Protein AF-A0A1Q3LB98-F1 (afdb_monomer)

Secondary structure (DSSP, 8-state):
-PPPPHHHHHHHHHHHHHHHHHHHHHHHHH---HHHHHHHHHHHHHHHHHHHHHHHHHHHHT------SSS--THHHHHHHHHH--HHHHHHHHHHHHHHHHHHHHHHHHHHHHH-S-HHHHHHHHHHHHHHHHHHHHHHHHHH--

Mean predicted aligned error: 3.31 Å

Solvent-accessible surface area (backbone atoms only — not comparable to full-atom values): 7517 Å² total; per-residue (Å²): 125,78,47,64,58,68,31,38,41,46,27,50,54,49,52,52,29,54,41,39,34,52,52,15,54,49,35,60,74,57,48,87,48,64,69,58,32,53,51,18,54,50,38,31,55,56,27,51,53,46,48,57,49,49,56,52,24,31,59,76,58,74,47,62,66,33,81,46,90,89,66,62,79,64,53,66,62,48,50,55,53,50,70,76,42,55,60,71,62,23,52,53,54,48,21,51,52,45,34,53,52,27,51,53,48,25,53,48,20,47,26,19,40,74,66,42,82,54,66,44,52,18,52,50,18,56,60,46,22,65,53,26,50,53,48,31,53,51,21,47,48,62,52,65,67,118

Nearest PDB structures (foldseek):
  2gs4-assembly1_A  TM=7.313E-01  e=1.376E-02  Escherichia coli
  2fzf-assembly1_B  TM=7.318E-01  e=2.855E-01  Pyrococcus furiosus
  4dyu-assembly1_K  TM=5.524E-01  e=9.414E-01  Yersinia pestis KIM10+
  4dyu-assembly1_H  TM=5.499E-01  e=1.333E+00  Yersinia pestis KIM10+
  5xgo-assembly1_B  TM=3.802E-01  e=6.986E-01  Escherichia coli K-12

Structure (mmCIF, N/CA/C/O backbone):
data_AF-A0A1Q3LB98-F1
#
_entry.id   AF-A0A1Q3LB98-F1
#
loop_
_atom_site.group_PDB
_atom_site.id
_atom_site.type_symbol
_atom_site.label_atom_id
_atom_site.label_alt_id
_atom_site.label_comp_id
_atom_site.label_asym_id
_atom_site.label_entity_id
_atom_site.label_seq_id
_atom_site.pdbx_PDB_ins_code
_atom_site.Cartn_x
_atom_site.Cartn_y
_atom_site.Cartn_z
_atom_site.occupancy
_atom_site.B_iso_or_equiv
_atom_site.auth_seq_id
_atom_site.auth_comp_id
_atom_site.auth_asym_id
_atom_site.auth_atom_id
_atom_site.pdbx_PDB_model_num
ATOM 1 N N . MET A 1 1 ? 4.805 17.143 -8.285 1.00 85.62 1 MET A N 1
ATOM 2 C CA . MET A 1 1 ? 5.980 16.315 -7.949 1.00 85.62 1 MET A CA 1
ATOM 3 C C . MET A 1 1 ? 6.373 15.523 -9.177 1.00 85.62 1 MET A C 1
ATOM 5 O O . MET A 1 1 ? 5.488 15.217 -9.973 1.00 85.62 1 MET A O 1
ATOM 9 N N . ASP A 1 2 ? 7.659 15.232 -9.329 1.00 89.75 2 ASP A N 1
ATOM 10 C CA . ASP A 1 2 ? 8.178 14.497 -10.482 1.00 89.75 2 ASP A CA 1
ATOM 11 C C . ASP A 1 2 ? 8.027 12.982 -10.301 1.00 89.75 2 ASP A C 1
ATOM 13 O O . ASP A 1 2 ? 7.874 12.477 -9.184 1.00 89.75 2 ASP A O 1
ATOM 17 N N . ALA A 1 3 ? 8.046 12.244 -11.412 1.00 92.75 3 ALA A N 1
ATOM 18 C CA . ALA A 1 3 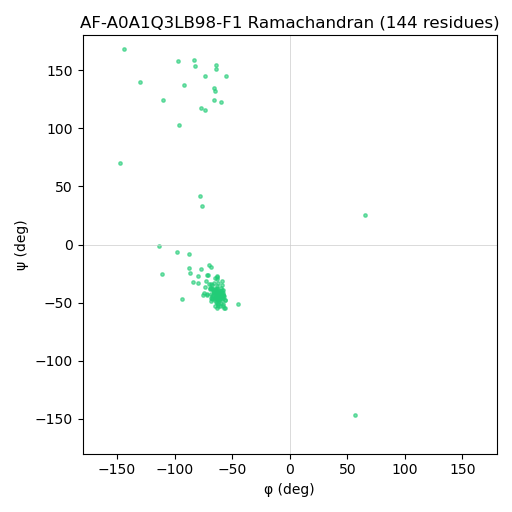? 8.091 10.789 -11.360 1.00 92.75 3 ALA A CA 1
ATOM 19 C C . ALA A 1 3 ? 9.429 10.338 -10.753 1.00 92.75 3 ALA A C 1
ATOM 21 O O . ALA A 1 3 ? 10.490 10.843 -11.120 1.00 92.75 3 ALA A O 1
ATOM 22 N N . LEU A 1 4 ? 9.383 9.379 -9.827 1.00 93.38 4 LEU A N 1
ATOM 23 C CA . LEU A 1 4 ? 10.597 8.777 -9.286 1.00 93.38 4 LEU A CA 1
ATOM 24 C C . LEU A 1 4 ? 11.353 8.033 -10.395 1.00 93.38 4 LEU A C 1
ATOM 26 O O . LEU A 1 4 ? 10.715 7.478 -11.288 1.00 93.38 4 LEU A O 1
ATOM 30 N N . PRO A 1 5 ? 12.688 7.921 -10.299 1.00 94.75 5 PRO A N 1
ATOM 31 C CA . PRO A 1 5 ? 13.447 6.981 -11.116 1.00 94.75 5 PRO A CA 1
ATOM 32 C C . PRO A 1 5 ? 12.916 5.552 -10.956 1.00 94.75 5 PRO A C 1
ATOM 34 O O . PRO A 1 5 ? 12.553 5.162 -9.846 1.00 94.75 5 PRO A O 1
ATOM 37 N N . ASP A 1 6 ? 12.945 4.749 -12.021 1.00 95.75 6 ASP A N 1
ATOM 38 C CA . ASP A 1 6 ? 12.339 3.408 -12.072 1.00 95.75 6 ASP A CA 1
ATOM 39 C C . ASP A 1 6 ? 12.618 2.539 -10.834 1.00 95.75 6 ASP A C 1
ATOM 41 O O . ASP A 1 6 ? 11.694 2.031 -10.200 1.00 95.75 6 ASP A O 1
ATOM 45 N N . ALA A 1 7 ? 13.887 2.398 -10.435 1.00 95.19 7 ALA A N 1
ATOM 46 C CA . ALA A 1 7 ? 14.264 1.565 -9.291 1.00 95.19 7 ALA A CA 1
ATOM 47 C C . ALA A 1 7 ? 13.673 2.075 -7.963 1.00 95.19 7 ALA A C 1
ATOM 49 O O . ALA A 1 7 ? 13.245 1.280 -7.120 1.00 95.19 7 ALA A O 1
ATOM 50 N N . ARG A 1 8 ? 13.603 3.402 -7.791 1.00 94.12 8 ARG A N 1
ATOM 51 C CA . ARG A 1 8 ? 12.979 4.035 -6.620 1.00 94.12 8 ARG A CA 1
ATOM 52 C C . ARG A 1 8 ? 11.464 3.932 -6.676 1.00 94.12 8 ARG A C 1
ATOM 54 O O . ARG A 1 8 ? 10.846 3.693 -5.647 1.00 94.12 8 ARG A O 1
ATOM 61 N N . PHE A 1 9 ? 10.867 4.031 -7.862 1.00 95.38 9 PHE A N 1
ATOM 62 C CA . PHE A 1 9 ? 9.440 3.798 -8.038 1.00 95.38 9 PHE A CA 1
ATOM 63 C C . PHE A 1 9 ? 9.057 2.364 -7.651 1.00 95.38 9 PHE A C 1
ATOM 65 O O . PHE A 1 9 ? 8.095 2.171 -6.911 1.00 95.38 9 PHE A O 1
ATOM 72 N N . VAL A 1 10 ? 9.838 1.355 -8.056 1.00 96.38 10 VAL A N 1
ATOM 73 C CA . VAL A 1 10 ? 9.622 -0.036 -7.619 1.00 96.38 10 VAL A CA 1
ATOM 74 C C . VAL A 1 10 ? 9.751 -0.161 -6.095 1.00 96.38 10 VAL A C 1
ATOM 76 O O . VAL A 1 10 ? 8.905 -0.800 -5.470 1.00 96.38 10 VAL A O 1
ATOM 79 N N . GLY A 1 11 ? 10.768 0.460 -5.486 1.00 94.38 11 GLY A N 1
ATOM 80 C CA . GLY A 1 11 ? 10.952 0.461 -4.028 1.00 94.38 11 GLY A CA 1
ATOM 81 C C . GLY A 1 11 ? 9.803 1.134 -3.270 1.00 94.38 11 GLY A C 1
ATOM 82 O O . GLY A 1 11 ? 9.320 0.600 -2.268 1.00 94.38 11 GLY A O 1
ATOM 83 N N . PHE A 1 12 ? 9.312 2.258 -3.790 1.00 94.38 12 PHE A N 1
ATOM 84 C CA . PHE A 1 12 ? 8.139 2.963 -3.284 1.00 94.38 12 PHE A CA 1
ATOM 85 C C . PHE A 1 12 ? 6.891 2.076 -3.351 1.00 94.38 12 PHE A C 1
ATOM 87 O O . PHE A 1 12 ? 6.245 1.842 -2.331 1.00 94.38 12 PHE A O 1
ATOM 94 N N . CYS A 1 13 ? 6.591 1.509 -4.526 1.00 95.38 13 CYS A N 1
ATOM 95 C CA . CYS A 1 13 ? 5.430 0.642 -4.722 1.00 95.38 13 CYS A CA 1
ATOM 96 C C . CYS A 1 13 ? 5.458 -0.568 -3.789 1.00 95.38 13 CYS A C 1
ATOM 98 O O . CYS A 1 13 ? 4.435 -0.915 -3.208 1.00 95.38 13 CYS A O 1
ATOM 100 N N . GLN A 1 14 ? 6.625 -1.200 -3.633 1.00 95.12 14 GLN A N 1
ATOM 101 C CA . GLN A 1 14 ? 6.773 -2.345 -2.744 1.00 95.12 14 GLN A CA 1
ATOM 102 C C . GLN A 1 14 ? 6.509 -1.946 -1.288 1.00 95.12 14 GLN A C 1
ATOM 104 O O . GLN A 1 14 ? 5.734 -2.612 -0.611 1.00 95.12 14 GLN A O 1
ATOM 109 N N . THR A 1 15 ? 7.071 -0.823 -0.838 1.00 94.00 15 THR A N 1
ATOM 110 C CA . THR A 1 15 ? 6.859 -0.334 0.529 1.00 94.00 15 THR A CA 1
ATOM 111 C C . THR A 1 15 ? 5.392 -0.013 0.817 1.00 94.00 15 THR A C 1
ATOM 113 O O . THR A 1 15 ? 4.897 -0.362 1.888 1.00 94.00 15 THR A O 1
ATOM 116 N N . VAL A 1 16 ? 4.687 0.615 -0.131 1.00 95.19 16 VAL A N 1
ATOM 117 C CA . VAL A 1 16 ? 3.245 0.874 -0.004 1.00 95.19 16 VAL A CA 1
ATOM 118 C C . VAL A 1 16 ? 2.481 -0.447 0.071 1.00 95.19 16 VAL A C 1
ATOM 120 O O . VAL A 1 16 ? 1.728 -0.650 1.016 1.00 95.19 16 VAL A O 1
ATOM 123 N N . ASN A 1 17 ? 2.723 -1.385 -0.851 1.00 96.56 17 ASN A N 1
ATOM 124 C CA . ASN A 1 17 ? 2.046 -2.685 -0.846 1.00 96.56 17 ASN A CA 1
ATOM 125 C C . ASN A 1 17 ? 2.234 -3.432 0.485 1.00 96.56 17 ASN A C 1
ATOM 127 O O . ASN A 1 17 ? 1.260 -3.894 1.081 1.00 96.56 17 ASN A O 1
ATOM 131 N N . ASP A 1 18 ? 3.471 -3.511 0.975 1.00 95.81 18 ASP A N 1
ATOM 132 C CA . ASP A 1 18 ? 3.795 -4.200 2.223 1.00 95.81 18 ASP A CA 1
ATOM 133 C C . ASP A 1 18 ? 3.116 -3.527 3.428 1.00 95.81 18 ASP A C 1
ATOM 135 O O . ASP A 1 18 ? 2.548 -4.207 4.290 1.00 95.81 18 ASP A O 1
ATOM 139 N N . PHE A 1 19 ? 3.122 -2.189 3.476 1.00 96.25 19 PHE A N 1
ATOM 140 C CA . PHE A 1 19 ? 2.459 -1.431 4.534 1.00 96.25 19 PHE A CA 1
ATOM 141 C C . PHE A 1 19 ? 0.945 -1.621 4.527 1.00 96.25 19 PHE A C 1
ATOM 143 O O . PHE A 1 19 ? 0.355 -1.832 5.588 1.00 96.25 19 PHE A O 1
ATOM 150 N N . GLU A 1 20 ? 0.306 -1.561 3.362 1.00 97.44 20 GLU A N 1
ATOM 151 C CA . GLU A 1 20 ? -1.148 -1.662 3.267 1.00 97.44 20 GLU A CA 1
ATOM 152 C C . GLU A 1 20 ? -1.657 -3.050 3.649 1.00 97.44 20 GLU A C 1
ATOM 154 O O . GLU A 1 20 ? -2.629 -3.188 4.397 1.00 97.44 20 GLU A O 1
ATOM 159 N N . ILE A 1 21 ? -0.929 -4.095 3.255 1.00 98.44 21 ILE A N 1
ATOM 160 C CA . ILE A 1 21 ? -1.230 -5.465 3.671 1.00 98.44 21 ILE A CA 1
ATOM 161 C C . ILE A 1 21 ? -1.044 -5.623 5.186 1.00 98.44 21 ILE A C 1
ATOM 163 O O . ILE A 1 21 ? -1.911 -6.184 5.864 1.00 98.44 21 ILE A O 1
ATOM 167 N N . ALA A 1 22 ? 0.079 -5.155 5.738 1.00 97.94 22 ALA A N 1
ATOM 168 C CA . ALA A 1 22 ? 0.384 -5.323 7.157 1.00 97.94 22 ALA A CA 1
ATOM 169 C C . ALA A 1 22 ? -0.560 -4.508 8.056 1.00 97.94 22 ALA A C 1
ATOM 171 O O . ALA A 1 22 ? -1.129 -5.043 9.011 1.00 97.94 22 ALA A O 1
ATOM 172 N N . SER A 1 23 ? -0.759 -3.229 7.740 1.00 97.94 23 SER A N 1
ATOM 173 C CA . SER A 1 23 ? -1.615 -2.331 8.517 1.00 97.94 23 SER A CA 1
ATOM 174 C C . SER A 1 23 ? -3.090 -2.714 8.394 1.00 97.94 23 SER A C 1
ATOM 176 O O . SER A 1 23 ? -3.802 -2.688 9.396 1.00 97.94 23 SER A O 1
ATOM 178 N N . GLY A 1 24 ? -3.541 -3.153 7.214 1.00 98.31 24 GLY A N 1
ATOM 179 C CA . GLY A 1 24 ? -4.890 -3.675 7.019 1.00 98.31 24 GLY A CA 1
ATOM 180 C C . GLY A 1 24 ? -5.149 -4.924 7.865 1.00 98.31 24 GLY A C 1
ATOM 181 O O . GLY A 1 24 ? -6.132 -4.980 8.601 1.00 98.31 24 GLY A O 1
ATOM 182 N N . ARG A 1 25 ? -4.227 -5.898 7.874 1.00 98.50 25 ARG A N 1
ATOM 183 C CA . ARG A 1 25 ? -4.332 -7.077 8.759 1.00 98.50 25 ARG A CA 1
ATOM 184 C C . ARG A 1 25 ? -4.382 -6.692 10.236 1.0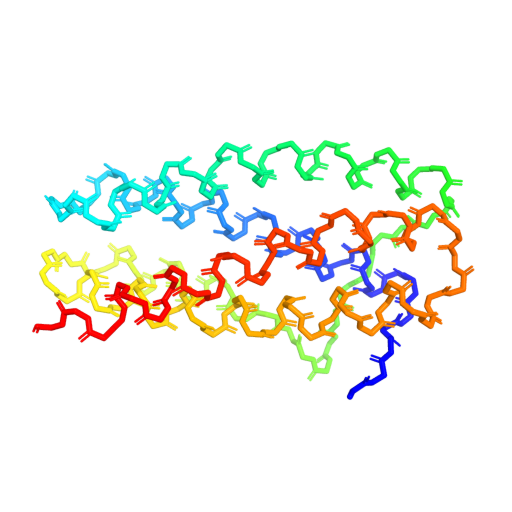0 98.50 25 ARG A C 1
ATOM 186 O O . ARG A 1 25 ? -5.177 -7.255 10.985 1.00 98.50 25 ARG A O 1
ATOM 193 N N . LEU A 1 26 ? -3.571 -5.718 10.646 1.00 98.06 26 LEU A N 1
ATOM 194 C CA . LEU A 1 26 ? -3.578 -5.209 12.014 1.00 98.06 26 LEU A CA 1
ATOM 195 C C . LEU A 1 26 ? -4.930 -4.570 12.372 1.00 98.06 26 LEU A C 1
ATOM 197 O O . LEU A 1 26 ? -5.473 -4.846 13.439 1.00 98.06 26 LEU A O 1
ATOM 201 N N . ALA A 1 27 ? -5.510 -3.775 11.471 1.00 98.31 27 ALA A N 1
ATOM 202 C CA . ALA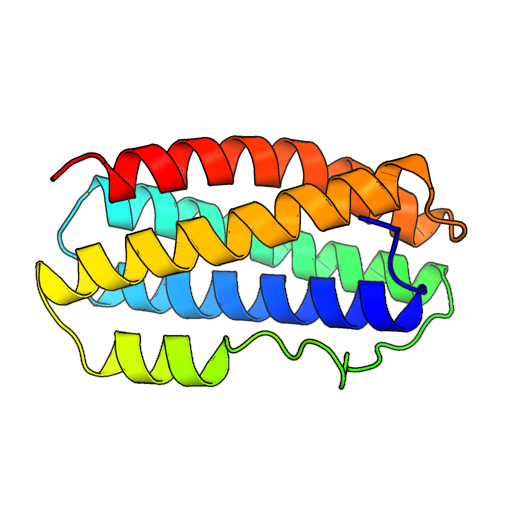 A 1 27 ? -6.820 -3.162 11.672 1.00 98.31 27 ALA A CA 1
ATOM 203 C C . ALA A 1 27 ? -7.951 -4.192 11.755 1.00 98.31 27 ALA A C 1
ATOM 205 O O . ALA A 1 27 ? -8.808 -4.084 12.631 1.00 98.31 27 ALA A O 1
ATOM 206 N N . LEU A 1 28 ? -7.915 -5.244 10.935 1.00 98.44 28 LEU A N 1
ATOM 207 C CA . LEU A 1 28 ? -8.872 -6.352 11.022 1.00 98.44 28 LEU A CA 1
ATOM 208 C C . LEU A 1 28 ? -8.784 -7.123 12.345 1.00 98.44 28 LEU A C 1
ATOM 210 O O . LEU A 1 28 ? -9.790 -7.679 12.787 1.00 98.44 28 LEU A O 1
ATOM 214 N N . ALA A 1 29 ? -7.610 -7.150 12.977 1.00 97.94 29 ALA A N 1
ATOM 215 C CA . ALA A 1 29 ? -7.411 -7.795 14.270 1.00 97.94 29 ALA A CA 1
ATOM 216 C C . ALA A 1 29 ? -7.788 -6.898 15.462 1.00 97.94 29 ALA A C 1
ATOM 218 O O . ALA A 1 29 ? -8.210 -7.412 16.495 1.00 97.94 29 ALA A O 1
ATOM 219 N N . LYS A 1 30 ? -7.611 -5.575 15.344 1.00 97.38 30 LYS A N 1
ATOM 220 C CA . LYS A 1 30 ? -7.662 -4.650 16.492 1.00 97.38 30 LYS A CA 1
ATOM 221 C C . LYS A 1 30 ? -8.860 -3.709 16.514 1.00 97.38 30 LYS A C 1
ATOM 223 O O . LYS A 1 30 ? -9.232 -3.255 17.593 1.00 97.38 30 LYS A O 1
ATOM 228 N N . SER A 1 31 ? -9.446 -3.404 15.361 1.00 97.50 31 SER A N 1
ATOM 229 C CA . SER A 1 31 ? -10.578 -2.485 15.266 1.00 97.50 31 SER A CA 1
ATOM 230 C C . SER A 1 31 ? -11.910 -3.223 15.359 1.00 97.50 31 SER A C 1
ATOM 232 O O . SER A 1 31 ? -12.110 -4.261 14.715 1.00 97.50 31 SER A O 1
ATOM 234 N N . ALA A 1 32 ? -12.838 -2.638 16.116 1.00 95.75 32 ALA A N 1
ATOM 235 C CA . ALA A 1 32 ? -14.255 -2.995 16.121 1.00 95.75 32 ALA A CA 1
ATOM 236 C C . ALA A 1 32 ? -15.100 -2.054 15.238 1.00 95.75 32 ALA A C 1
ATOM 238 O O . ALA A 1 32 ? -16.285 -2.304 15.043 1.00 95.75 32 ALA A O 1
ATOM 239 N N . ASN A 1 33 ? -14.510 -0.987 14.688 1.00 96.25 33 ASN A N 1
ATOM 240 C CA . ASN A 1 33 ? -15.212 -0.020 13.854 1.00 96.25 33 ASN A CA 1
ATOM 241 C C . ASN A 1 33 ? -15.433 -0.590 12.445 1.00 96.25 33 ASN A C 1
ATOM 243 O O . ASN A 1 33 ? -14.481 -0.866 11.712 1.00 96.25 33 ASN A O 1
ATOM 247 N N . GLU A 1 34 ? -16.695 -0.757 12.047 1.00 95.88 34 GLU A N 1
ATOM 248 C CA . GLU A 1 34 ? -17.063 -1.371 10.766 1.00 95.88 34 GLU A CA 1
ATOM 249 C C . GLU A 1 34 ? -16.492 -0.626 9.552 1.00 95.88 34 GLU A C 1
ATOM 251 O O . GLU A 1 34 ? -16.057 -1.268 8.597 1.00 95.88 34 GLU A O 1
ATOM 256 N N . ASN A 1 35 ? -16.396 0.707 9.607 1.00 95.19 35 ASN A N 1
ATOM 257 C CA . ASN A 1 35 ? -15.822 1.501 8.518 1.00 95.19 35 ASN A CA 1
ATOM 258 C C . ASN A 1 3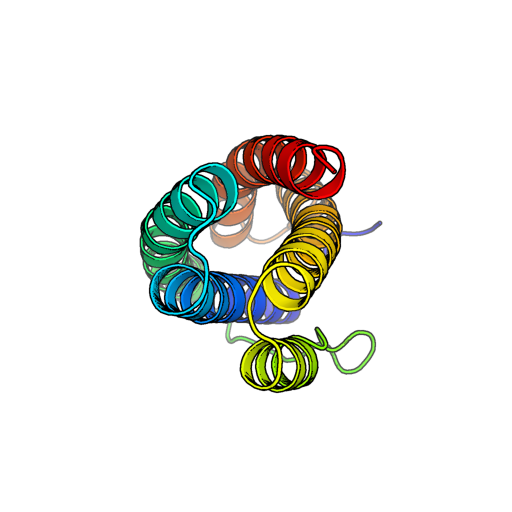5 ? -14.314 1.251 8.376 1.00 95.19 35 ASN A C 1
ATOM 260 O O . ASN A 1 35 ? -13.815 1.067 7.265 1.00 95.19 35 ASN A O 1
ATOM 264 N N . VAL A 1 36 ? -13.591 1.190 9.500 1.00 97.50 36 VAL A N 1
ATOM 265 C CA . VAL A 1 36 ? -12.151 0.881 9.521 1.00 97.50 36 VAL A CA 1
ATOM 266 C C . VAL A 1 36 ? -11.902 -0.539 9.019 1.00 97.50 36 VAL A C 1
ATOM 268 O O . VAL A 1 36 ? -11.028 -0.755 8.182 1.00 97.50 36 VAL A O 1
ATOM 271 N N . ARG A 1 37 ? -12.698 -1.512 9.473 1.00 97.94 37 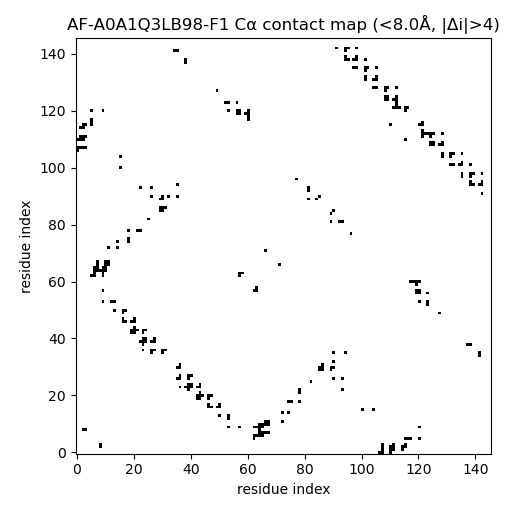ARG A N 1
ATOM 27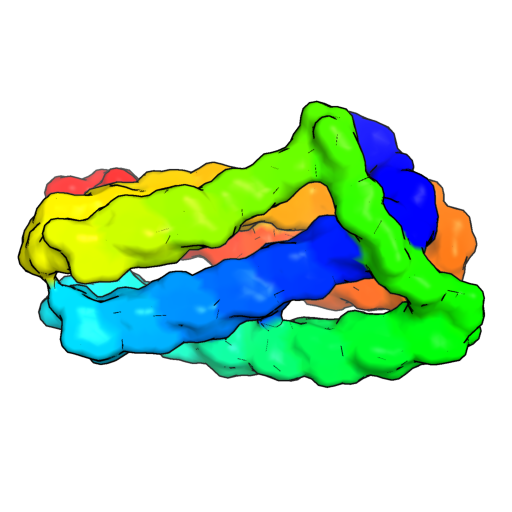2 C CA . ARG A 1 37 ? -12.589 -2.916 9.048 1.00 97.94 37 ARG A CA 1
ATOM 273 C C . ARG A 1 37 ? -12.939 -3.109 7.573 1.00 97.94 37 ARG A C 1
ATOM 275 O O . ARG A 1 37 ? -12.270 -3.881 6.885 1.00 97.94 37 ARG A O 1
ATOM 282 N N . GLY A 1 38 ? -13.968 -2.417 7.083 1.00 97.69 38 GLY A N 1
ATOM 283 C CA . GLY A 1 38 ? -14.371 -2.442 5.678 1.00 97.69 38 GLY A CA 1
ATOM 284 C C . GLY A 1 38 ? -13.269 -1.897 4.772 1.00 97.69 38 GLY A C 1
ATOM 285 O O . GLY A 1 38 ? -12.870 -2.565 3.818 1.00 97.69 38 GLY A O 1
ATOM 286 N N . TYR A 1 39 ? -12.706 -0.741 5.134 1.00 97.50 39 TYR A N 1
ATOM 287 C CA . TYR A 1 39 ? -11.542 -0.177 4.454 1.00 97.50 39 TYR A CA 1
ATOM 288 C C . TYR A 1 39 ? -10.352 -1.148 4.483 1.00 97.50 39 TYR A C 1
ATOM 290 O O . TYR A 1 39 ? -9.836 -1.526 3.435 1.00 97.50 39 TYR A O 1
ATOM 298 N N . ALA A 1 40 ? -9.971 -1.641 5.664 1.00 98.31 40 ALA A N 1
ATOM 299 C CA . ALA A 1 40 ? -8.833 -2.541 5.836 1.00 98.31 40 ALA A CA 1
ATOM 300 C C . ALA A 1 40 ? -8.960 -3.846 5.031 1.00 98.31 40 ALA A C 1
ATOM 302 O O . ALA A 1 40 ? -7.979 -4.315 4.456 1.00 98.31 40 ALA A O 1
ATOM 303 N N . SER A 1 41 ? -10.165 -4.421 4.950 1.00 98.38 41 SER A N 1
ATOM 304 C CA . SER A 1 41 ? -10.428 -5.626 4.149 1.00 98.38 41 SER A CA 1
ATOM 305 C C . SER A 1 41 ? -10.133 -5.387 2.671 1.00 98.38 41 SER A C 1
ATOM 307 O O . SER A 1 41 ? -9.482 -6.209 2.023 1.00 98.38 41 SER A O 1
ATOM 309 N N . ARG A 1 42 ? -10.580 -4.238 2.154 1.00 97.69 42 ARG A N 1
ATOM 310 C CA . ARG A 1 42 ? -10.361 -3.836 0.766 1.00 97.69 42 ARG A CA 1
ATOM 311 C C . ARG A 1 42 ? -8.880 -3.604 0.477 1.00 97.69 42 ARG A C 1
ATOM 313 O O . ARG A 1 42 ? -8.359 -4.170 -0.479 1.00 97.69 42 ARG A O 1
ATOM 320 N N . MET A 1 43 ? -8.192 -2.883 1.363 1.00 97.94 43 MET A N 1
ATOM 321 C CA . MET A 1 43 ? -6.750 -2.646 1.268 1.00 97.94 43 MET A CA 1
ATOM 322 C C . MET A 1 43 ? -5.959 -3.953 1.195 1.00 97.94 43 MET A C 1
ATOM 324 O O . MET A 1 43 ? -5.131 -4.131 0.307 1.00 97.94 43 MET A O 1
ATOM 328 N N . VAL A 1 44 ? -6.240 -4.917 2.078 1.00 98.56 44 VAL A N 1
ATOM 329 C CA . VAL A 1 44 ? -5.535 -6.207 2.050 1.00 98.56 44 VAL A CA 1
ATOM 330 C C . VAL A 1 44 ? -5.761 -6.925 0.721 1.00 98.56 44 VAL A C 1
ATOM 332 O O . VAL A 1 44 ? -4.795 -7.419 0.144 1.00 98.56 44 VAL A O 1
ATOM 335 N N . ALA A 1 45 ? -6.994 -6.998 0.220 1.00 97.88 45 ALA A N 1
ATOM 336 C CA . ALA A 1 45 ? -7.280 -7.697 -1.031 1.00 97.88 45 ALA A CA 1
ATOM 337 C C . ALA A 1 45 ? -6.563 -7.044 -2.226 1.00 97.88 45 ALA A C 1
ATOM 339 O O . ALA A 1 45 ? -5.772 -7.695 -2.912 1.00 97.88 45 ALA A O 1
ATOM 340 N N . GLU A 1 46 ? -6.777 -5.745 -2.426 1.00 97.94 46 GLU A N 1
ATOM 341 C CA . GLU A 1 46 ? -6.288 -5.036 -3.608 1.00 97.94 46 GLU A CA 1
ATOM 342 C C . GLU A 1 46 ? -4.759 -4.906 -3.617 1.00 97.94 46 GLU A C 1
ATOM 344 O O . GLU A 1 46 ? -4.129 -5.094 -4.660 1.00 97.94 46 GLU A O 1
ATOM 349 N N . TYR A 1 47 ? -4.124 -4.683 -2.461 1.00 97.94 47 TYR A N 1
ATOM 350 C CA . TYR A 1 47 ? -2.665 -4.562 -2.400 1.00 97.94 47 TYR A CA 1
ATOM 351 C C . TYR A 1 47 ? -1.930 -5.907 -2.471 1.00 97.94 47 TYR A C 1
ATOM 353 O O . TYR A 1 47 ? -0.774 -5.936 -2.897 1.00 97.94 47 TYR A O 1
ATOM 361 N N . ASN A 1 48 ? -2.582 -7.037 -2.159 1.00 98.31 48 ASN A N 1
ATOM 362 C CA . ASN A 1 48 ? -2.019 -8.355 -2.484 1.00 98.31 48 ASN A CA 1
ATOM 363 C C . ASN A 1 48 ? -1.956 -8.572 -4.003 1.00 98.31 48 ASN A C 1
ATOM 365 O O . ASN A 1 48 ? -0.934 -9.032 -4.519 1.00 98.31 48 ASN A O 1
ATOM 369 N N . GLU A 1 49 ? -3.011 -8.206 -4.735 1.00 98.06 49 GLU A N 1
ATOM 370 C CA . GLU A 1 49 ? -2.997 -8.255 -6.201 1.00 98.06 49 GLU A CA 1
ATOM 371 C C . GLU A 1 49 ? -1.970 -7.280 -6.789 1.00 98.06 49 GLU A C 1
ATOM 373 O O . GLU A 1 49 ? -1.218 -7.639 -7.703 1.00 98.06 49 GLU A O 1
ATOM 378 N N . ALA A 1 50 ? -1.887 -6.068 -6.233 1.00 98.06 50 ALA A N 1
ATOM 379 C CA . ALA A 1 50 ? -0.897 -5.072 -6.622 1.00 98.06 50 ALA A CA 1
ATOM 380 C C . ALA A 1 50 ? 0.533 -5.594 -6.416 1.00 98.06 50 ALA A C 1
ATOM 382 O O . ALA A 1 50 ? 1.349 -5.525 -7.332 1.00 98.06 50 ALA A O 1
ATOM 383 N N . ALA A 1 51 ? 0.841 -6.217 -5.275 1.00 98.06 51 ALA A N 1
ATOM 384 C CA . ALA A 1 51 ? 2.159 -6.799 -5.021 1.00 98.06 51 ALA A CA 1
ATOM 385 C C . ALA A 1 51 ? 2.543 -7.855 -6.069 1.00 98.06 51 ALA A C 1
ATOM 387 O O . ALA A 1 51 ? 3.651 -7.826 -6.612 1.00 98.06 51 ALA A O 1
ATOM 388 N N . GLN A 1 52 ? 1.615 -8.748 -6.424 1.00 98.25 52 GLN A N 1
ATOM 389 C CA . GLN A 1 52 ? 1.846 -9.748 -7.470 1.00 98.25 52 GLN A CA 1
ATOM 390 C C . GLN A 1 52 ? 2.056 -9.107 -8.845 1.00 98.25 52 GLN A C 1
ATOM 392 O O . GLN A 1 52 ? 2.906 -9.551 -9.623 1.00 98.25 52 GLN A O 1
ATOM 397 N N . TYR A 1 53 ? 1.291 -8.060 -9.159 1.00 98.19 53 TYR A N 1
ATOM 398 C CA . TYR A 1 53 ? 1.431 -7.354 -10.424 1.00 98.19 53 TYR A CA 1
ATOM 399 C C . TYR A 1 53 ? 2.751 -6.579 -10.508 1.00 98.19 53 TYR A C 1
ATOM 401 O O . TYR A 1 53 ? 3.408 -6.621 -11.548 1.00 98.19 53 TYR A O 1
ATOM 409 N N . LEU A 1 54 ? 3.197 -5.963 -9.409 1.00 98.12 54 LEU A N 1
ATOM 410 C CA . LEU A 1 54 ? 4.478 -5.261 -9.326 1.00 98.12 54 LEU A CA 1
ATOM 411 C C . LEU A 1 54 ? 5.653 -6.200 -9.609 1.00 98.12 54 LEU A C 1
ATOM 413 O O . LEU A 1 54 ? 6.570 -5.829 -10.339 1.00 98.12 54 LEU A O 1
ATOM 417 N N . VAL A 1 55 ? 5.618 -7.427 -9.073 1.00 97.88 55 VAL A N 1
ATOM 418 C CA . VAL A 1 55 ? 6.653 -8.442 -9.335 1.00 97.88 55 VAL A CA 1
ATOM 419 C C . VAL A 1 55 ? 6.769 -8.737 -10.831 1.00 97.88 55 VAL A C 1
ATOM 421 O O . VAL A 1 55 ? 7.881 -8.797 -11.352 1.00 97.88 55 VAL A O 1
ATOM 424 N N . LYS A 1 56 ? 5.639 -8.870 -11.536 1.00 97.94 56 LYS A N 1
ATOM 425 C CA . LYS A 1 56 ? 5.626 -9.079 -12.993 1.00 97.94 56 LYS A CA 1
ATOM 426 C C . LYS A 1 56 ? 6.134 -7.846 -13.738 1.00 97.94 56 LYS A C 1
ATOM 428 O O . LYS A 1 56 ? 6.999 -7.976 -14.597 1.00 97.94 56 LYS A O 1
ATOM 433 N N . ALA A 1 57 ? 5.645 -6.660 -13.374 1.00 97.69 57 ALA A N 1
ATOM 434 C CA . ALA A 1 57 ? 6.008 -5.406 -14.028 1.00 97.69 57 ALA A CA 1
ATOM 435 C C . ALA A 1 57 ? 7.507 -5.097 -13.897 1.00 97.69 57 ALA A C 1
ATOM 437 O O . ALA A 1 57 ? 8.142 -4.748 -14.886 1.00 97.69 57 ALA A O 1
ATOM 438 N N . ARG A 1 58 ? 8.097 -5.278 -12.707 1.00 96.81 58 ARG A N 1
ATOM 439 C CA . ARG A 1 58 ? 9.534 -5.035 -12.498 1.00 96.81 58 ARG A CA 1
ATOM 440 C C . ARG A 1 58 ? 10.418 -6.068 -13.204 1.00 96.81 58 ARG A C 1
ATOM 442 O O . ARG A 1 58 ? 11.493 -5.719 -13.678 1.00 96.81 58 ARG A O 1
ATOM 449 N N . ALA A 1 59 ? 9.961 -7.321 -13.292 1.00 97.50 59 ALA A N 1
ATOM 450 C CA . ALA A 1 59 ? 10.668 -8.369 -14.023 1.00 97.50 59 ALA A CA 1
ATOM 451 C C . ALA A 1 59 ? 10.666 -8.087 -15.531 1.00 97.50 59 ALA A C 1
ATOM 453 O O . ALA A 1 59 ? 11.714 -8.163 -16.162 1.00 97.50 59 ALA A O 1
ATOM 454 N N . GLU A 1 60 ? 9.517 -7.691 -16.089 1.00 97.44 60 GLU A N 1
ATOM 455 C CA . GLU A 1 60 ? 9.403 -7.253 -17.487 1.00 97.44 60 GLU A CA 1
ATOM 456 C C . GLU A 1 60 ? 10.258 -6.008 -17.764 1.00 97.44 60 GLU A C 1
ATOM 458 O O . GLU A 1 60 ? 10.913 -5.915 -18.797 1.00 97.44 60 GLU A O 1
ATOM 463 N N . ALA A 1 61 ? 10.291 -5.070 -16.816 1.00 96.31 61 ALA A N 1
ATOM 464 C CA . ALA A 1 61 ? 11.101 -3.862 -16.892 1.00 96.31 61 ALA A CA 1
ATOM 465 C C . ALA A 1 61 ? 12.616 -4.120 -16.811 1.00 96.31 61 ALA A C 1
ATOM 467 O O . ALA A 1 61 ? 13.385 -3.231 -17.169 1.00 96.31 61 ALA A O 1
ATOM 468 N N . GLY A 1 62 ? 13.052 -5.277 -16.298 1.00 96.81 62 GLY A N 1
ATOM 469 C CA . GLY A 1 62 ? 14.458 -5.523 -15.961 1.00 96.81 62 GLY A CA 1
ATOM 470 C C . GLY A 1 62 ? 14.975 -4.632 -14.823 1.00 96.81 62 GLY A C 1
ATOM 471 O O . GLY A 1 62 ? 16.171 -4.356 -14.752 1.00 96.81 62 GLY A O 1
ATOM 472 N N . VAL A 1 63 ? 14.084 -4.157 -13.945 1.00 95.69 63 VAL A N 1
ATOM 473 C CA . VAL A 1 63 ? 14.396 -3.177 -12.894 1.00 95.69 63 VAL A CA 1
ATOM 474 C C . VAL A 1 63 ? 14.348 -3.835 -11.516 1.00 95.69 63 VAL A C 1
ATOM 476 O O . VAL A 1 63 ? 13.327 -4.382 -11.095 1.00 95.69 63 VAL A O 1
ATOM 479 N N . SER A 1 64 ? 15.447 -3.720 -10.773 1.00 91.25 64 SER A N 1
ATOM 480 C CA . SER A 1 64 ? 15.500 -4.053 -9.345 1.00 91.25 64 SER A CA 1
ATOM 481 C C . SER A 1 64 ? 14.972 -2.901 -8.490 1.00 91.25 64 SER A C 1
ATOM 483 O O . SER A 1 64 ? 15.052 -1.737 -8.879 1.00 91.25 64 SER A O 1
ATOM 485 N N . TYR A 1 65 ? 14.452 -3.211 -7.302 1.00 88.19 65 TYR A N 1
ATOM 486 C CA . TYR A 1 65 ? 14.023 -2.176 -6.363 1.00 88.19 65 TYR A CA 1
ATOM 487 C C . TYR A 1 65 ? 15.233 -1.489 -5.713 1.00 88.19 65 TYR A C 1
ATOM 489 O O . TYR A 1 65 ? 16.240 -2.136 -5.420 1.00 88.19 65 TYR A O 1
ATOM 497 N N . ALA A 1 66 ? 15.114 -0.190 -5.449 1.00 86.25 66 ALA A N 1
ATOM 498 C CA . ALA A 1 66 ? 16.058 0.577 -4.645 1.00 86.25 66 ALA A CA 1
ATOM 499 C C . ALA A 1 66 ? 15.292 1.368 -3.572 1.00 86.25 66 ALA A C 1
ATOM 501 O O . ALA A 1 66 ? 14.223 1.904 -3.874 1.00 86.25 66 ALA A O 1
ATOM 502 N N . PRO A 1 67 ? 15.805 1.456 -2.332 1.00 77.62 67 PRO A N 1
ATOM 503 C CA . PRO A 1 67 ? 15.225 2.342 -1.330 1.00 77.62 67 PRO A CA 1
ATOM 504 C C . PRO A 1 67 ? 15.368 3.806 -1.766 1.00 77.62 67 PRO A C 1
ATOM 506 O O . PRO A 1 67 ? 16.295 4.152 -2.504 1.00 77.62 67 PRO A O 1
ATOM 509 N N . ASP A 1 68 ? 14.482 4.672 -1.274 1.00 74.44 68 ASP A N 1
ATOM 510 C CA . ASP A 1 68 ? 14.673 6.118 -1.370 1.00 74.44 68 ASP A CA 1
ATOM 511 C C . ASP A 1 68 ? 15.306 6.640 -0.068 1.00 74.44 68 ASP A C 1
ATOM 513 O O . ASP A 1 68 ? 14.618 6.754 0.948 1.00 74.44 68 ASP A O 1
ATOM 517 N N . PRO A 1 69 ? 16.618 6.935 -0.050 1.00 68.12 69 PRO A N 1
ATOM 518 C CA . PRO A 1 69 ? 17.278 7.450 1.145 1.00 68.12 69 PRO A CA 1
ATOM 519 C C . PRO A 1 69 ? 16.853 8.885 1.487 1.00 68.12 69 PRO A C 1
ATOM 521 O O . PRO A 1 69 ? 17.079 9.326 2.611 1.00 68.12 69 PRO A O 1
ATOM 524 N N . SER A 1 70 ? 16.268 9.624 0.540 1.00 63.50 70 SER A N 1
ATOM 525 C CA . SER A 1 70 ? 15.846 11.014 0.732 1.00 63.50 70 SER A CA 1
ATOM 526 C C . SER A 1 70 ? 14.444 11.125 1.326 1.00 63.50 70 SER A C 1
ATOM 528 O O . SER A 1 70 ? 14.138 12.128 1.966 1.00 63.50 70 SER A O 1
ATOM 530 N N . ASN A 1 71 ? 13.607 10.106 1.137 1.00 62.91 71 ASN A N 1
ATOM 531 C CA . ASN A 1 71 ? 12.257 10.050 1.685 1.00 62.91 71 ASN A CA 1
ATOM 532 C C . ASN A 1 71 ? 11.868 8.594 2.003 1.00 62.91 71 ASN A C 1
ATOM 534 O O . ASN A 1 71 ? 11.059 7.998 1.289 1.00 62.91 71 ASN A O 1
ATOM 538 N N . PRO A 1 72 ? 12.478 7.973 3.030 1.00 59.81 72 PRO A N 1
ATOM 539 C CA . PRO A 1 72 ? 12.108 6.623 3.417 1.00 59.81 72 PRO A CA 1
ATOM 540 C C . PRO A 1 72 ? 10.671 6.643 3.954 1.00 59.81 72 PRO A C 1
ATOM 542 O O . PRO A 1 72 ? 10.394 7.376 4.910 1.00 59.81 72 PRO A O 1
ATOM 545 N N . PRO A 1 73 ? 9.747 5.833 3.410 1.00 64.81 73 PRO A N 1
ATOM 546 C CA . PRO A 1 73 ? 8.411 5.745 3.973 1.00 64.81 73 PRO A CA 1
ATOM 547 C C . PRO A 1 73 ? 8.527 5.264 5.422 1.00 64.81 73 PRO A C 1
ATOM 549 O O . PRO A 1 73 ? 9.087 4.199 5.688 1.00 64.81 73 PRO A O 1
ATOM 552 N N . ASN A 1 74 ? 8.010 6.031 6.384 1.00 75.88 74 ASN A N 1
ATOM 553 C CA . ASN A 1 74 ? 8.134 5.715 7.815 1.00 75.88 74 ASN A CA 1
ATOM 554 C C . ASN A 1 74 ? 7.177 4.586 8.267 1.00 75.88 74 ASN A C 1
ATOM 556 O O . ASN A 1 74 ? 6.655 4.575 9.384 1.00 75.88 74 ASN A O 1
ATOM 560 N N . THR A 1 75 ? 6.905 3.633 7.378 1.00 85.69 75 THR A N 1
ATOM 561 C CA . THR A 1 75 ? 5.880 2.593 7.515 1.00 85.69 75 THR A CA 1
ATOM 562 C C . THR A 1 75 ? 6.158 1.668 8.694 1.00 85.69 75 THR A C 1
ATOM 564 O O . THR A 1 75 ? 5.231 1.288 9.406 1.00 85.69 75 THR A O 1
ATOM 567 N N . VAL A 1 76 ? 7.430 1.370 8.976 1.00 87.06 76 VAL A N 1
ATOM 568 C CA . VAL A 1 76 ? 7.835 0.535 10.118 1.00 87.06 76 VAL A CA 1
ATOM 569 C C . VAL A 1 76 ? 7.477 1.192 11.452 1.00 87.06 76 VAL A C 1
ATOM 571 O O . VAL A 1 76 ? 6.840 0.554 12.290 1.00 87.06 76 VAL A O 1
ATOM 574 N N . ALA A 1 77 ? 7.831 2.465 11.658 1.00 89.62 77 ALA A N 1
ATOM 575 C CA . ALA A 1 77 ? 7.508 3.153 12.909 1.00 89.62 77 ALA A CA 1
ATOM 576 C C . ALA A 1 77 ? 5.996 3.365 13.058 1.00 89.62 77 ALA A C 1
ATOM 578 O O . ALA A 1 77 ? 5.459 3.265 14.163 1.00 89.62 77 ALA A O 1
ATOM 579 N N . VAL A 1 78 ? 5.291 3.606 11.947 1.00 93.69 78 VAL A N 1
ATOM 580 C CA . VAL A 1 78 ? 3.826 3.679 11.936 1.00 93.69 78 VAL A CA 1
ATOM 581 C C . VAL A 1 78 ? 3.217 2.347 12.378 1.00 93.69 78 VAL A C 1
ATOM 583 O O . VAL A 1 78 ? 2.392 2.343 13.287 1.00 93.69 78 VAL A O 1
ATOM 586 N N . LEU A 1 79 ? 3.652 1.214 11.819 1.00 95.19 79 LEU A N 1
ATOM 587 C CA . LEU A 1 79 ? 3.166 -0.110 12.226 1.00 95.19 79 LEU A CA 1
ATOM 588 C C . LEU A 1 79 ? 3.444 -0.397 13.705 1.00 95.19 79 LEU A C 1
ATOM 590 O O . LEU A 1 79 ? 2.555 -0.873 14.410 1.00 95.19 79 LEU A O 1
ATOM 594 N N . GLN A 1 80 ? 4.639 -0.062 14.20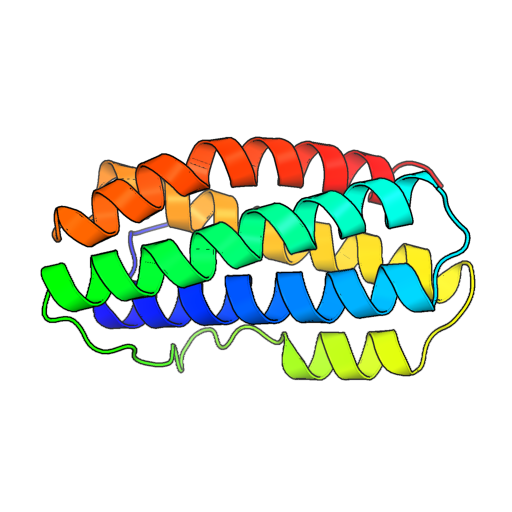1 1.00 94.69 80 GLN A N 1
ATOM 595 C CA . GLN A 1 80 ? 4.978 -0.210 15.620 1.00 94.69 80 GLN A CA 1
ATOM 596 C C . GLN A 1 80 ? 4.062 0.632 16.512 1.00 94.69 80 GLN A C 1
ATOM 598 O O . GLN A 1 80 ? 3.529 0.131 17.503 1.00 94.69 80 GLN A O 1
ATOM 603 N N . ARG A 1 81 ? 3.829 1.897 16.143 1.00 95.06 81 ARG A N 1
ATOM 604 C CA . ARG A 1 81 ? 2.903 2.778 16.859 1.00 95.06 81 ARG A CA 1
ATOM 605 C C . ARG A 1 81 ? 1.492 2.200 16.871 1.00 95.06 81 ARG A C 1
ATOM 607 O O . ARG A 1 81 ? 0.903 2.100 17.941 1.00 95.06 81 ARG A O 1
ATOM 614 N N . LEU A 1 82 ? 0.962 1.803 15.714 1.00 96.88 82 LEU A N 1
ATOM 615 C CA . LEU A 1 82 ? -0.373 1.209 15.603 1.00 96.88 82 LEU A CA 1
ATOM 616 C C . LEU A 1 82 ? -0.495 -0.054 16.459 1.00 96.88 82 LEU A C 1
ATOM 618 O O . LEU A 1 82 ? -1.509 -0.260 17.123 1.00 96.88 82 LEU A O 1
ATOM 622 N N . ASN A 1 83 ? 0.550 -0.879 16.507 1.00 95.88 83 ASN A N 1
ATOM 623 C CA . ASN A 1 83 ? 0.534 -2.101 17.298 1.00 95.88 83 ASN A CA 1
ATOM 624 C C . ASN A 1 83 ? 0.397 -1.835 18.808 1.00 95.88 83 ASN A C 1
ATOM 626 O O . ASN A 1 83 ? -0.191 -2.655 19.508 1.00 95.88 83 ASN A O 1
ATOM 630 N N . ASN A 1 84 ? 0.853 -0.679 19.293 1.00 96.88 84 ASN A N 1
ATOM 631 C CA . ASN A 1 84 ? 0.758 -0.282 20.701 1.00 96.88 84 ASN A CA 1
ATOM 632 C C . ASN A 1 84 ? -0.559 0.426 21.064 1.00 96.88 84 ASN A C 1
ATOM 634 O O . ASN A 1 84 ? -0.815 0.667 22.240 1.00 96.88 84 ASN A O 1
ATOM 638 N N . LEU A 1 85 ? -1.393 0.768 20.080 1.00 97.56 85 LEU A N 1
ATOM 639 C CA . LEU A 1 85 ? -2.680 1.429 20.297 1.00 97.56 85 LEU A CA 1
ATOM 640 C C . LEU A 1 85 ? -3.821 0.410 20.296 1.00 97.56 85 LEU A C 1
ATOM 642 O O . LEU A 1 85 ? -3.692 -0.685 19.749 1.00 97.56 85 LEU A O 1
ATOM 646 N N . THR A 1 86 ? -4.952 0.761 20.901 1.00 96.06 86 THR A N 1
ATOM 647 C CA . THR A 1 86 ? -6.188 -0.042 20.888 1.00 96.06 86 THR A CA 1
ATOM 648 C C . THR A 1 86 ? -7.399 0.882 20.824 1.00 96.06 86 THR A C 1
ATOM 650 O O . THR A 1 86 ? -7.236 2.087 20.989 1.00 96.06 86 THR A O 1
ATOM 653 N N . GLY A 1 87 ? -8.587 0.332 20.558 1.00 94.81 87 GLY A N 1
ATOM 654 C CA . GLY A 1 87 ? -9.836 1.092 20.621 1.00 94.81 87 GLY A CA 1
ATOM 655 C C . GLY A 1 87 ? -9.861 2.335 19.712 1.00 94.81 87 GLY A C 1
ATOM 656 O O . GLY A 1 87 ? -9.255 2.323 18.636 1.00 94.81 87 GLY A O 1
ATOM 657 N N . PRO A 1 88 ? -10.541 3.417 20.129 1.00 94.94 88 PRO A N 1
ATOM 658 C CA . PRO A 1 88 ? -10.662 4.643 19.336 1.00 94.94 88 PRO A CA 1
ATOM 659 C C . PRO A 1 88 ? -9.322 5.309 18.984 1.00 94.94 88 PRO A C 1
ATOM 661 O O . PRO A 1 88 ? -9.188 5.924 17.920 1.00 94.94 88 PRO A O 1
ATOM 664 N N . GLU A 1 89 ? -8.306 5.184 19.844 1.00 96.12 89 GLU A N 1
ATOM 665 C CA . GLU A 1 89 ? -6.962 5.698 19.577 1.00 96.12 89 GLU A CA 1
ATOM 666 C C . GLU A 1 89 ? -6.295 4.949 18.422 1.00 96.12 89 GLU A C 1
ATOM 668 O O . GLU A 1 89 ? -5.632 5.572 17.586 1.00 96.12 89 GLU A O 1
ATOM 673 N N . PHE A 1 90 ? -6.490 3.627 18.349 1.00 97.81 90 PHE A N 1
ATOM 674 C CA . PHE A 1 90 ? -6.042 2.823 17.213 1.00 97.81 90 PHE A CA 1
ATOM 675 C C . PHE A 1 90 ? -6.735 3.268 15.927 1.00 97.81 90 PHE A C 1
ATOM 677 O O . PHE A 1 90 ? -6.048 3.558 14.949 1.00 97.81 90 PHE A O 1
ATOM 684 N N . ASP A 1 91 ? -8.065 3.373 15.939 1.00 97.38 91 ASP A N 1
ATOM 685 C CA . ASP A 1 91 ? -8.850 3.737 14.754 1.00 97.38 91 ASP A CA 1
ATOM 686 C C . ASP A 1 91 ? -8.440 5.113 14.212 1.00 97.38 91 ASP A C 1
ATOM 688 O O . ASP A 1 91 ? -8.191 5.273 13.016 1.00 97.38 91 ASP A O 1
ATOM 692 N N . THR A 1 92 ? -8.263 6.089 15.108 1.00 96.25 92 THR A N 1
ATOM 693 C CA . THR A 1 92 ? -7.808 7.440 14.751 1.00 96.25 92 THR A CA 1
ATOM 694 C C . THR A 1 92 ? -6.397 7.424 14.164 1.00 96.25 92 THR A C 1
ATOM 696 O O . THR A 1 92 ? -6.124 8.080 13.156 1.00 96.25 92 THR A O 1
ATOM 699 N N . ALA A 1 93 ? -5.463 6.702 14.789 1.00 96.62 93 ALA A N 1
ATOM 700 C CA . ALA A 1 93 ? -4.093 6.624 14.294 1.00 96.62 93 ALA A CA 1
ATOM 701 C C . ALA A 1 93 ? -4.012 5.885 12.950 1.00 96.62 93 ALA A C 1
ATOM 703 O O . ALA A 1 93 ? -3.258 6.308 12.070 1.00 96.62 93 ALA A O 1
ATOM 704 N N . TYR A 1 94 ? -4.803 4.825 12.775 1.00 97.38 94 TYR A N 1
ATOM 705 C CA . TYR A 1 94 ? -4.899 4.070 11.531 1.00 97.38 94 TYR A CA 1
ATOM 706 C C . TYR A 1 94 ? -5.428 4.954 10.401 1.00 97.38 94 TYR A C 1
ATOM 708 O O . TYR A 1 94 ? -4.743 5.112 9.394 1.00 97.38 94 TYR A O 1
ATOM 716 N N . ALA A 1 95 ? -6.571 5.617 10.600 1.00 96.31 95 ALA A N 1
ATOM 717 C CA . ALA A 1 95 ? -7.172 6.503 9.606 1.00 96.31 95 ALA A CA 1
ATOM 718 C C . ALA A 1 95 ? -6.222 7.631 9.160 1.00 96.31 95 ALA A C 1
ATOM 720 O O . ALA A 1 95 ? -6.060 7.875 7.965 1.00 96.31 95 ALA A O 1
ATOM 721 N N . ASN A 1 96 ? -5.525 8.272 10.105 1.00 95.44 96 ASN A N 1
ATOM 722 C CA . ASN A 1 96 ? -4.538 9.309 9.785 1.00 95.44 96 ASN A CA 1
ATOM 723 C C . ASN A 1 96 ? -3.335 8.762 9.003 1.00 95.44 96 ASN A C 1
ATOM 725 O O . ASN A 1 96 ? -2.846 9.417 8.084 1.00 95.44 96 ASN A O 1
ATOM 729 N N . SER A 1 97 ? -2.861 7.564 9.352 1.00 95.44 97 SER A N 1
ATOM 730 C CA . SER A 1 97 ? -1.739 6.927 8.650 1.00 95.44 97 SER A CA 1
ATOM 731 C C . SER A 1 97 ? -2.113 6.573 7.211 1.00 95.44 97 SER A C 1
ATOM 733 O O . SER A 1 97 ? -1.339 6.811 6.289 1.00 95.44 97 SER A O 1
ATOM 735 N N . GLN A 1 98 ? -3.328 6.061 7.027 1.00 96.25 98 GLN A N 1
ATOM 736 C CA . GLN A 1 98 ? -3.895 5.713 5.729 1.00 96.25 98 GLN A CA 1
ATOM 737 C C . GLN A 1 98 ? -4.078 6.940 4.836 1.00 96.25 98 GLN A C 1
ATOM 739 O O . GLN A 1 98 ? -3.695 6.928 3.670 1.00 96.25 98 GLN A O 1
ATOM 744 N N . LEU A 1 99 ? -4.578 8.042 5.400 1.00 95.25 99 LEU A N 1
ATOM 745 C CA . LEU A 1 99 ? -4.691 9.308 4.682 1.00 95.25 99 LEU A CA 1
ATOM 746 C C . LEU A 1 99 ? -3.326 9.814 4.190 1.00 95.25 99 LEU A C 1
ATOM 748 O O . LEU A 1 99 ? -3.219 10.273 3.051 1.00 95.25 99 LEU A O 1
ATOM 752 N N . ALA A 1 100 ? -2.290 9.720 5.026 1.00 93.25 100 ALA A N 1
ATOM 753 C CA . ALA A 1 100 ? -0.941 10.143 4.662 1.00 93.25 100 ALA A CA 1
ATOM 754 C C . ALA A 1 100 ? -0.362 9.285 3.524 1.00 93.25 100 ALA A C 1
ATOM 756 O O . ALA A 1 100 ? 0.019 9.833 2.489 1.00 93.25 100 ALA A O 1
ATOM 757 N N . ILE A 1 101 ? -0.367 7.955 3.680 1.00 93.12 101 ILE A N 1
ATOM 758 C CA . ILE A 1 101 ? 0.188 7.034 2.677 1.00 93.12 101 ILE A CA 1
ATOM 759 C C . ILE A 1 101 ? -0.566 7.137 1.353 1.00 93.12 101 ILE A C 1
ATOM 761 O O . ILE A 1 101 ? 0.069 7.248 0.307 1.00 93.12 101 ILE A O 1
ATOM 765 N N . GLN A 1 102 ? -1.900 7.199 1.374 1.00 94.81 102 GLN A N 1
ATOM 766 C CA . GLN A 1 102 ? -2.669 7.277 0.132 1.00 94.81 102 GLN A CA 1
ATOM 767 C C . GLN A 1 102 ? -2.567 8.623 -0.571 1.00 94.81 102 GLN A C 1
ATOM 769 O O . GLN A 1 102 ? -2.666 8.678 -1.794 1.00 94.81 102 GLN A O 1
ATOM 774 N N . THR A 1 103 ? -2.302 9.707 0.158 1.00 94.81 103 THR A N 1
ATOM 775 C CA . THR A 1 103 ? -1.999 10.998 -0.471 1.00 94.81 103 THR A CA 1
ATOM 776 C C . THR A 1 103 ? -0.699 10.918 -1.270 1.00 94.81 103 THR A C 1
ATOM 778 O O . THR A 1 103 ? -0.655 11.349 -2.424 1.00 94.81 103 THR A O 1
ATOM 781 N N . GLU A 1 104 ? 0.345 10.336 -0.680 1.00 93.19 104 GLU A N 1
ATOM 782 C CA . GLU A 1 104 ? 1.647 10.176 -1.330 1.00 93.19 104 GLU A CA 1
ATOM 783 C C . GLU A 1 104 ? 1.586 9.170 -2.488 1.00 93.19 104 GLU A C 1
ATOM 785 O O . GLU A 1 104 ? 2.041 9.467 -3.594 1.00 93.19 104 GLU A O 1
ATOM 790 N N . ALA A 1 105 ? 0.945 8.016 -2.275 1.00 94.75 105 ALA A N 1
ATOM 791 C CA . ALA A 1 105 ? 0.739 6.993 -3.296 1.00 94.75 105 ALA A CA 1
ATOM 792 C C . ALA A 1 105 ? -0.019 7.548 -4.502 1.00 94.75 105 ALA A C 1
ATOM 794 O O . ALA A 1 105 ? 0.427 7.374 -5.636 1.00 94.75 105 ALA A O 1
ATOM 795 N N . ASN A 1 106 ? -1.101 8.294 -4.267 1.00 96.38 106 ASN A N 1
ATOM 796 C CA . ASN A 1 106 ? -1.869 8.909 -5.339 1.00 96.38 106 ASN A CA 1
ATOM 797 C C . ASN A 1 106 ? -1.029 9.868 -6.185 1.00 96.38 106 ASN A C 1
ATOM 799 O O . ASN A 1 106 ? -1.059 9.821 -7.415 1.00 96.38 106 ASN A O 1
ATOM 803 N N . ALA A 1 107 ? -0.243 10.719 -5.529 1.00 95.69 107 ALA A N 1
ATOM 804 C CA . ALA A 1 107 ? 0.605 11.669 -6.224 1.00 95.69 107 ALA A CA 1
ATOM 805 C C . ALA A 1 107 ? 1.717 10.960 -7.025 1.00 95.69 107 ALA A C 1
ATOM 807 O O . ALA A 1 107 ? 1.971 11.322 -8.177 1.00 95.69 107 ALA A O 1
ATOM 808 N N . GLN A 1 108 ? 2.328 9.906 -6.468 1.00 95.81 108 GLN A N 1
ATOM 809 C CA . GLN A 1 108 ? 3.394 9.147 -7.130 1.00 95.81 108 GLN A CA 1
ATOM 810 C C . GLN A 1 108 ? 2.906 8.285 -8.285 1.00 95.81 108 GLN A C 1
ATOM 812 O O . GLN A 1 108 ? 3.552 8.265 -9.338 1.00 95.81 108 GLN A O 1
ATOM 817 N N . TYR A 1 109 ? 1.773 7.604 -8.126 1.00 97.69 109 TYR A N 1
ATOM 818 C CA . TYR A 1 109 ? 1.152 6.857 -9.214 1.00 97.69 109 TYR A CA 1
ATOM 819 C C . TYR A 1 109 ? 0.681 7.800 -10.316 1.00 97.69 109 TYR A C 1
ATOM 821 O O . TYR A 1 109 ? 0.950 7.524 -11.481 1.00 97.69 109 TYR A O 1
ATOM 829 N N . GLY A 1 110 ? 0.097 8.951 -9.975 1.00 97.50 110 GLY A N 1
ATOM 830 C CA . GLY A 1 110 ? -0.267 9.983 -10.944 1.00 97.50 110 GLY A CA 1
ATOM 831 C C . GLY A 1 110 ? 0.938 10.458 -11.758 1.00 97.50 110 GLY A C 1
ATOM 832 O O . GLY A 1 110 ? 0.939 10.339 -12.984 1.00 97.50 110 GLY A O 1
ATOM 833 N N . ALA A 1 111 ? 2.006 10.901 -11.089 1.00 97.19 111 ALA A N 1
ATOM 834 C CA . ALA A 1 111 ? 3.220 11.378 -11.752 1.00 97.19 111 ALA A CA 1
ATOM 835 C C . ALA A 1 111 ? 3.862 10.305 -12.648 1.00 97.19 111 ALA A C 1
ATOM 837 O O . ALA A 1 111 ? 4.180 10.572 -13.808 1.00 97.19 111 ALA A O 1
ATOM 838 N N . PHE A 1 112 ? 4.013 9.076 -12.145 1.00 97.38 112 PHE A N 1
ATOM 839 C CA . PHE A 1 112 ? 4.649 7.992 -12.897 1.00 97.38 112 PHE A C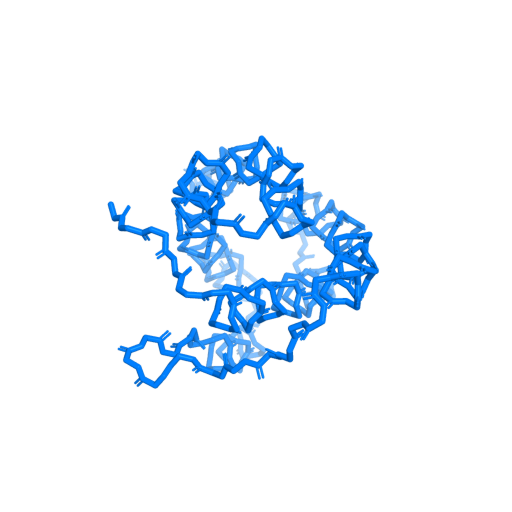A 1
ATOM 840 C C . PHE A 1 112 ? 3.754 7.459 -14.030 1.00 97.38 112 PHE A C 1
ATOM 842 O O . PHE A 1 112 ? 4.252 7.077 -15.086 1.00 97.38 112 PHE A O 1
ATOM 849 N N . SER A 1 113 ? 2.428 7.482 -13.864 1.00 97.56 113 SER A N 1
ATOM 850 C CA . SER A 1 113 ? 1.478 7.071 -14.910 1.00 97.56 113 SER A CA 1
ATOM 851 C C . SER A 1 113 ? 1.543 7.954 -16.160 1.00 97.56 113 SER A C 1
ATOM 853 O O . SER A 1 113 ? 1.289 7.463 -17.264 1.00 97.56 113 SER A O 1
ATOM 855 N N . GLN A 1 114 ? 1.900 9.230 -15.984 1.00 95.62 114 GLN A N 1
ATOM 856 C CA . GLN A 1 114 ? 1.998 10.230 -17.048 1.00 95.62 114 GLN A CA 1
ATOM 857 C C . GLN A 1 114 ? 3.418 10.319 -17.610 1.00 95.62 114 GLN A C 1
ATOM 859 O O . GLN A 1 114 ? 3.603 10.282 -18.823 1.00 95.62 114 GLN A O 1
ATOM 864 N N . ASN A 1 115 ? 4.414 10.391 -16.723 1.00 95.31 115 ASN A N 1
ATOM 865 C CA . ASN A 1 115 ? 5.782 10.773 -17.080 1.00 95.31 115 ASN A CA 1
ATOM 866 C C . ASN A 1 115 ? 6.804 9.638 -16.921 1.00 95.31 115 ASN A C 1
ATOM 868 O O . ASN A 1 115 ? 7.980 9.842 -17.197 1.00 95.31 115 ASN A O 1
ATOM 872 N N . GLY A 1 116 ? 6.388 8.449 -16.470 1.00 94.44 116 GLY A N 1
ATOM 873 C CA . GLY A 1 116 ? 7.281 7.302 -16.320 1.00 94.44 116 GLY A CA 1
ATOM 874 C C . GLY A 1 116 ? 7.830 6.826 -17.667 1.00 94.44 116 GLY A C 1
ATOM 875 O O . GLY A 1 116 ? 7.074 6.628 -18.627 1.00 94.44 116 GLY A O 1
ATOM 876 N N . GLU A 1 117 ? 9.144 6.619 -17.731 1.00 91.12 117 GLU A N 1
ATOM 877 C CA . GLU A 1 117 ? 9.838 6.182 -18.947 1.00 91.12 117 GLU A CA 1
ATOM 878 C C . GLU A 1 117 ? 9.605 4.692 -19.214 1.00 91.12 117 GLU A C 1
ATOM 880 O O . GLU A 1 117 ? 9.291 4.289 -20.339 1.00 91.12 117 GLU A O 1
ATOM 885 N N . ASN A 1 118 ? 9.685 3.864 -18.168 1.00 97.19 118 ASN A N 1
ATOM 886 C CA . ASN A 1 118 ? 9.515 2.427 -18.304 1.00 97.19 118 ASN A CA 1
ATOM 887 C C . ASN A 1 118 ? 8.052 2.037 -18.536 1.00 97.19 118 ASN A C 1
ATOM 889 O O . ASN A 1 118 ? 7.195 2.185 -17.662 1.00 97.19 118 ASN A O 1
ATOM 893 N N . GLY A 1 119 ? 7.767 1.465 -19.707 1.00 97.19 119 GLY A N 1
ATOM 894 C CA . GLY A 1 119 ? 6.407 1.113 -20.111 1.00 97.19 119 GLY A CA 1
ATOM 895 C C . GLY A 1 119 ? 5.703 0.115 -19.183 1.00 97.19 119 GLY A C 1
ATOM 896 O O . GLY A 1 119 ? 4.506 0.266 -18.940 1.00 97.19 119 GLY A O 1
ATOM 897 N N . ALA A 1 120 ? 6.413 -0.879 -18.637 1.00 97.62 120 ALA A N 1
ATOM 898 C CA . ALA A 1 120 ? 5.815 -1.878 -17.748 1.00 97.62 120 ALA A CA 1
ATOM 899 C C . ALA A 1 120 ? 5.457 -1.278 -16.381 1.00 97.62 120 ALA A C 1
ATOM 901 O O . ALA A 1 120 ? 4.346 -1.476 -15.882 1.00 97.62 120 ALA A O 1
ATOM 902 N N . LEU A 1 121 ? 6.357 -0.474 -15.813 1.00 98.12 121 LEU A N 1
ATOM 903 C CA . LEU A 1 121 ? 6.112 0.239 -14.558 1.00 98.12 121 LEU A CA 1
ATOM 904 C C . LEU A 1 121 ? 5.056 1.340 -14.719 1.00 98.12 121 LEU A C 1
ATOM 906 O O . LEU A 1 121 ? 4.235 1.549 -13.827 1.00 98.12 121 LEU A O 1
ATOM 910 N N . ARG A 1 122 ? 4.996 1.994 -15.884 1.00 98.00 122 ARG A N 1
ATOM 911 C CA . ARG A 1 122 ? 3.954 2.981 -16.187 1.00 98.00 122 ARG A CA 1
ATOM 912 C C . ARG A 1 122 ? 2.568 2.343 -16.215 1.00 98.00 122 ARG A C 1
ATOM 914 O O . ARG A 1 122 ? 1.637 2.920 -15.664 1.00 98.00 122 ARG A O 1
ATOM 921 N N . ARG A 1 123 ? 2.421 1.133 -16.769 1.00 98.31 123 ARG A N 1
ATOM 922 C CA . ARG A 1 123 ? 1.151 0.381 -16.704 1.00 98.31 123 ARG A CA 1
ATOM 923 C C . ARG A 1 123 ? 0.762 0.015 -15.273 1.00 98.31 123 ARG A C 1
ATOM 925 O O . ARG A 1 123 ? -0.415 0.094 -14.928 1.00 98.31 123 ARG A O 1
ATOM 932 N N . TYR A 1 124 ? 1.737 -0.337 -14.432 1.00 98.25 124 TYR A N 1
ATOM 933 C CA . TYR A 1 124 ? 1.494 -0.523 -13.001 1.00 98.25 124 TYR A CA 1
ATOM 934 C C . TYR A 1 124 ? 0.925 0.749 -12.362 1.00 98.25 124 TYR A C 1
ATOM 936 O O . TYR A 1 124 ? -0.138 0.702 -11.744 1.00 98.25 124 TYR A O 1
ATOM 944 N N . ALA A 1 125 ? 1.574 1.893 -12.588 1.00 98.25 125 ALA A N 1
ATOM 945 C CA . ALA A 1 125 ? 1.120 3.185 -12.083 1.00 98.25 125 ALA A CA 1
ATOM 946 C C . ALA A 1 125 ? -0.285 3.552 -12.592 1.00 98.25 125 ALA A C 1
ATOM 948 O O . ALA A 1 125 ? -1.132 3.960 -11.807 1.00 98.25 125 ALA A O 1
ATOM 949 N N . GLN A 1 126 ? -0.565 3.343 -13.882 1.00 98.38 126 GLN A N 1
ATOM 950 C CA . GLN A 1 126 ? -1.876 3.600 -14.491 1.00 98.38 126 GLN A CA 1
ATOM 951 C C . GLN A 1 126 ? -2.994 2.740 -13.893 1.00 98.38 126 GLN A C 1
ATOM 953 O O . GLN A 1 126 ? -4.127 3.201 -13.791 1.00 98.38 126 GLN A O 1
ATOM 958 N N . ARG A 1 127 ? -2.689 1.505 -13.478 1.00 97.69 127 ARG A N 1
ATOM 959 C CA . ARG A 1 127 ? -3.649 0.645 -12.777 1.00 97.69 127 ARG A CA 1
ATOM 960 C C . ARG A 1 127 ? -3.869 1.097 -11.335 1.00 97.69 127 ARG A C 1
ATOM 962 O O . ARG A 1 127 ? -5.003 1.086 -10.868 1.00 97.69 127 ARG A O 1
ATOM 969 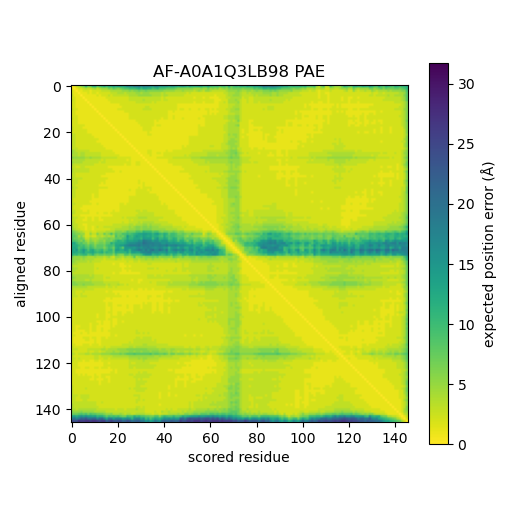N N . MET A 1 128 ? -2.798 1.470 -10.638 1.00 98.00 128 MET A N 1
ATOM 970 C CA . MET A 1 128 ? -2.864 1.820 -9.219 1.00 98.00 128 MET A CA 1
ATOM 971 C C . MET A 1 128 ? -3.385 3.231 -8.958 1.00 98.00 128 MET A C 1
ATOM 973 O O . MET A 1 128 ? -3.988 3.446 -7.915 1.00 98.00 128 MET A O 1
ATOM 977 N N . PHE A 1 129 ? -3.211 4.172 -9.886 1.00 98.00 129 PHE A N 1
ATOM 978 C CA . PHE A 1 129 ? -3.647 5.559 -9.718 1.00 98.00 129 PHE A CA 1
ATOM 979 C C . PHE A 1 129 ? -5.152 5.712 -9.407 1.00 98.00 129 PHE A C 1
ATOM 981 O O . PHE A 1 129 ? -5.476 6.253 -8.351 1.00 98.00 129 PHE A O 1
ATOM 988 N N . PRO A 1 130 ? -6.095 5.177 -10.211 1.00 97.62 130 PRO A N 1
ATOM 989 C CA . PRO A 1 130 ? -7.519 5.289 -9.878 1.00 97.62 130 PRO A CA 1
ATOM 990 C C . PRO A 1 130 ? -7.890 4.534 -8.591 1.00 97.62 130 PRO A C 1
ATOM 992 O O . PRO A 1 130 ? -8.810 4.932 -7.879 1.00 97.62 130 PRO A O 1
ATOM 995 N N . ILE A 1 131 ? -7.169 3.457 -8.260 1.00 96.31 131 ILE A N 1
ATOM 996 C CA . ILE A 1 131 ? -7.357 2.710 -7.009 1.00 96.31 131 ILE A CA 1
ATOM 997 C C . ILE A 1 131 ? -6.936 3.573 -5.808 1.00 96.31 131 ILE A C 1
ATOM 999 O O . ILE A 1 131 ? -7.682 3.687 -4.836 1.00 96.31 131 ILE A O 1
ATOM 1003 N N . SER A 1 132 ? -5.779 4.240 -5.880 1.00 95.25 132 SER A N 1
ATOM 1004 C CA . SER A 1 132 ? -5.321 5.145 -4.823 1.00 95.25 132 SER A CA 1
ATOM 1005 C C . SER A 1 132 ? -6.211 6.376 -4.672 1.00 95.25 132 SER A C 1
ATOM 1007 O O . SER A 1 132 ? -6.400 6.825 -3.545 1.00 95.25 132 SER A O 1
ATOM 1009 N N . GLU A 1 133 ? -6.809 6.894 -5.752 1.00 96.94 133 GLU A N 1
ATOM 1010 C CA . GLU A 1 133 ? -7.792 7.985 -5.659 1.00 96.94 133 GLU A CA 1
ATOM 1011 C C . GLU A 1 133 ? -9.017 7.560 -4.840 1.00 96.94 133 GLU A C 1
ATOM 1013 O O . GLU A 1 133 ? -9.425 8.265 -3.913 1.00 96.94 133 GLU A O 1
ATOM 1018 N N . GLN A 1 134 ? -9.566 6.374 -5.127 1.00 96.94 134 GLN A N 1
ATOM 1019 C CA . GLN A 1 134 ? -10.697 5.820 -4.378 1.00 96.94 134 GLN A CA 1
ATOM 1020 C C . GLN A 1 134 ? -10.342 5.585 -2.909 1.00 96.94 134 GLN A C 1
ATOM 1022 O O . GLN A 1 134 ? -11.097 5.959 -2.008 1.00 96.94 134 GLN A O 1
ATOM 1027 N N . HIS A 1 135 ? -9.183 4.986 -2.643 1.00 95.81 135 HIS A N 1
ATOM 1028 C CA . HIS A 1 135 ? -8.743 4.757 -1.274 1.00 95.81 135 HIS A CA 1
ATOM 1029 C C . HIS A 1 135 ? -8.478 6.047 -0.512 1.00 95.81 135 HIS A C 1
ATOM 1031 O O . HIS A 1 135 ? -8.839 6.127 0.657 1.00 95.81 135 HIS A O 1
ATOM 1037 N N . LEU A 1 136 ? -7.915 7.071 -1.152 1.00 95.62 136 LEU A N 1
ATOM 1038 C CA . LEU A 1 136 ? -7.730 8.383 -0.543 1.00 95.62 136 LEU A CA 1
ATOM 1039 C C . LEU A 1 136 ? -9.075 8.998 -0.135 1.00 95.62 136 LEU A C 1
ATOM 1041 O O . LEU A 1 136 ? -9.192 9.574 0.949 1.00 95.62 136 LEU A O 1
ATOM 1045 N N . GLU A 1 137 ? -10.109 8.849 -0.962 1.00 95.56 137 GLU A N 1
ATOM 1046 C CA . GLU A 1 137 ? -11.455 9.288 -0.605 1.00 95.56 137 GLU A CA 1
ATOM 1047 C C . GLU A 1 137 ? -11.996 8.530 0.617 1.00 95.56 137 GLU A C 1
ATOM 1049 O O . GLU A 1 137 ? -12.485 9.155 1.562 1.00 95.56 137 GLU A O 1
ATOM 1054 N N . TYR A 1 138 ? -11.864 7.202 0.659 1.00 93.88 138 TYR A N 1
ATOM 1055 C CA . TYR A 1 138 ? -12.286 6.433 1.832 1.00 93.88 138 TYR A CA 1
ATOM 1056 C C . TYR A 1 138 ? -11.464 6.754 3.080 1.00 93.88 138 TYR A C 1
ATOM 1058 O O . TYR A 1 138 ? -12.044 6.892 4.155 1.00 93.88 138 TYR A O 1
ATOM 1066 N N . ALA A 1 139 ? -10.150 6.941 2.942 1.00 94.69 139 ALA A N 1
ATOM 1067 C CA . ALA A 1 139 ? -9.254 7.330 4.023 1.00 94.69 139 ALA A CA 1
ATOM 1068 C C . ALA A 1 139 ? -9.694 8.665 4.646 1.00 94.69 139 ALA A C 1
ATOM 1070 O O . ALA A 1 139 ? -9.765 8.793 5.867 1.00 94.69 139 ALA A O 1
ATOM 1071 N N . ARG A 1 140 ? -10.094 9.643 3.817 1.00 94.00 140 ARG A N 1
ATOM 1072 C CA . ARG A 1 140 ? -10.681 10.909 4.293 1.00 94.00 140 ARG A CA 1
ATOM 1073 C C . ARG A 1 140 ? -11.984 10.691 5.053 1.00 94.00 140 ARG A C 1
ATOM 1075 O O . ARG A 1 140 ? -12.192 11.337 6.075 1.00 94.00 140 ARG A O 1
ATOM 1082 N N . ARG A 1 141 ? -12.851 9.785 4.591 1.00 92.06 141 ARG A N 1
ATOM 1083 C CA . ARG A 1 141 ? -14.120 9.474 5.272 1.00 92.06 141 ARG A CA 1
ATOM 1084 C C . ARG A 1 141 ? -13.884 8.839 6.643 1.00 92.06 141 ARG A C 1
ATOM 1086 O O . ARG A 1 141 ? -14.488 9.287 7.611 1.00 92.06 141 ARG A O 1
ATOM 1093 N N . ILE A 1 142 ? -12.978 7.864 6.752 1.00 92.50 142 ILE A N 1
ATOM 1094 C CA . ILE A 1 142 ? -12.666 7.233 8.047 1.00 92.50 142 ILE A CA 1
ATOM 1095 C C . ILE A 1 142 ? -11.884 8.165 8.987 1.00 92.50 142 ILE A C 1
ATOM 1097 O O . ILE A 1 142 ? -12.002 8.027 10.198 1.00 92.50 142 ILE A O 1
ATOM 1101 N N . ALA A 1 143 ? -11.129 9.137 8.462 1.00 88.75 143 ALA A N 1
ATOM 1102 C CA . ALA A 1 143 ? -10.445 10.150 9.272 1.00 88.75 143 ALA A CA 1
ATOM 1103 C C . ALA A 1 143 ? -11.375 11.292 9.725 1.00 88.75 143 ALA A C 1
ATOM 1105 O O . ALA A 1 143 ? -11.183 11.857 10.802 1.00 88.75 143 ALA A O 1
ATOM 1106 N N . GLY A 1 144 ? -12.367 11.646 8.902 1.00 78.75 144 GLY A N 1
ATOM 1107 C CA . GLY A 1 144 ? -13.333 12.713 9.172 1.00 78.75 144 GLY A CA 1
ATOM 1108 C C . GLY A 1 144 ? -14.566 12.273 9.967 1.00 78.75 144 GLY A C 1
ATOM 1109 O O . GLY A 1 144 ? -15.210 13.120 10.576 1.00 78.75 144 GLY A O 1
ATOM 1110 N N . GLY A 1 145 ? -14.888 10.977 9.988 1.00 61.78 145 GLY A N 1
ATOM 1111 C CA . GLY A 1 145 ? -16.058 10.406 10.670 1.00 61.78 145 GLY A CA 1
ATOM 1112 C C . GLY A 1 145 ? -15.919 10.262 12.189 1.00 61.78 145 GLY A C 1
ATOM 1113 O O . GLY A 1 145 ? -16.291 9.217 12.717 1.00 61.78 145 GLY A O 1
ATOM 1114 N N . ARG A 1 146 ? -15.345 11.270 12.858 1.00 49.31 146 ARG A N 1
ATOM 1115 C CA . ARG A 1 146 ? -15.241 11.344 14.325 1.00 49.31 146 ARG A CA 1
ATOM 1116 C C . ARG A 1 146 ? -16.599 11.470 15.002 1.00 49.31 146 ARG A C 1
ATOM 1118 O O . ARG A 1 146 ? -17.431 12.250 14.490 1.00 49.31 146 ARG A O 1
#

Radius of gyration: 14.96 Å; Cα contacts (8 Å, |Δi|>4): 179; chains: 1; bounding box: 34×26×41 Å

pLDDT: mean 93.69, std 8.38, range [49.31, 98.56]

Foldseek 3Di:
DAADAPQQLLQLLLLLLVLLLLLLVLCCVFDPDPLSVVLSVVSNVVSVVLNVLSVVLCVVLVHHHDHDPPCGPPSPVLSVVLNPDHDPRNLLSSLVSQLVSLVVLLVNLVNCLPPPPRPSSNVSSVVCNVVSVVSNVSSCVSNVVD

Sequence (146 aa):
MDALPDARFVGFCQTVNDFEIASGRLALAKSANENVRGYASRMVAEYNEAAQYLVKARAEAGVSYAPDPSNPPNTVAVLQRLNNLTGPEFDTAYANSQLAIQTEANAQYGAFSQNGENGALRRYAQRMFPISEQHLEYARRIAGGR